Protein AF-A0A351JYH8-F1 (afdb_monomer)

Structure (mmCIF, N/CA/C/O backbone):
data_AF-A0A351JYH8-F1
#
_entry.id   AF-A0A351JYH8-F1
#
loop_
_atom_site.group_PDB
_atom_site.id
_atom_site.type_symbol
_atom_site.label_atom_id
_atom_site.label_alt_id
_atom_site.label_comp_id
_atom_site.label_asym_id
_atom_site.label_entity_id
_atom_site.label_seq_id
_atom_site.pdbx_PDB_ins_code
_atom_site.Cartn_x
_atom_site.Cartn_y
_atom_site.Cartn_z
_atom_site.occupancy
_atom_site.B_iso_or_equiv
_atom_site.auth_seq_id
_atom_site.auth_comp_id
_atom_site.auth_asym_id
_atom_site.auth_atom_id
_atom_site.pdbx_PDB_model_num
ATOM 1 N N . MET A 1 1 ? 0.830 8.292 -22.878 1.00 57.09 1 MET A N 1
ATOM 2 C CA . MET A 1 1 ? 1.146 7.586 -21.630 1.00 57.09 1 ME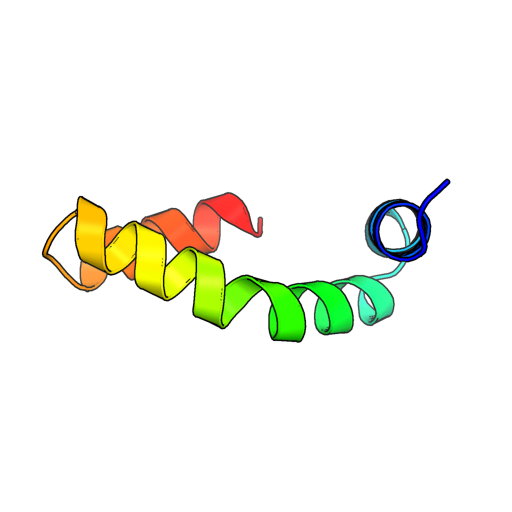T A CA 1
ATOM 3 C C . MET A 1 1 ? 1.715 8.613 -20.673 1.00 57.09 1 MET A C 1
ATOM 5 O O . MET A 1 1 ? 2.633 9.325 -21.070 1.00 57.09 1 MET A O 1
ATOM 9 N N . GLY A 1 2 ? 1.099 8.806 -19.511 1.00 76.38 2 GLY A N 1
ATOM 10 C CA . GLY A 1 2 ? 1.634 9.700 -18.479 1.00 76.38 2 GLY A CA 1
ATOM 11 C C . GLY A 1 2 ? 2.884 9.100 -17.829 1.00 76.38 2 GLY A C 1
ATOM 12 O O . GLY A 1 2 ? 3.052 7.885 -17.838 1.00 76.38 2 GLY A O 1
ATOM 13 N N . GLU A 1 3 ? 3.749 9.926 -17.239 1.00 73.81 3 GLU A N 1
ATOM 14 C CA . GLU A 1 3 ? 4.974 9.463 -16.554 1.00 73.81 3 GLU A CA 1
ATOM 15 C C . GLU A 1 3 ? 4.681 8.382 -15.493 1.00 73.81 3 GLU A C 1
ATOM 17 O O . GLU A 1 3 ? 5.410 7.398 -15.393 1.00 73.81 3 GLU A O 1
ATOM 22 N N . ASN A 1 4 ? 3.550 8.500 -14.785 1.00 73.69 4 ASN A N 1
ATOM 23 C CA . ASN A 1 4 ? 3.100 7.506 -13.805 1.00 73.69 4 ASN A CA 1
ATOM 24 C C . ASN A 1 4 ? 2.689 6.168 -14.439 1.00 73.69 4 ASN A C 1
ATOM 26 O O . ASN A 1 4 ? 2.932 5.122 -13.852 1.00 73.69 4 ASN A O 1
ATOM 30 N N . GLU A 1 5 ? 2.080 6.176 -15.630 1.00 77.19 5 GLU A N 1
ATOM 31 C CA . GLU A 1 5 ? 1.697 4.932 -16.321 1.00 77.19 5 GLU A CA 1
ATOM 32 C C . GLU A 1 5 ? 2.936 4.139 -16.749 1.00 77.19 5 GLU A C 1
ATOM 34 O O . GLU A 1 5 ? 2.945 2.917 -16.648 1.00 77.19 5 GLU A O 1
ATOM 39 N N . ILE A 1 6 ? 4.002 4.837 -17.152 1.00 79.81 6 ILE A 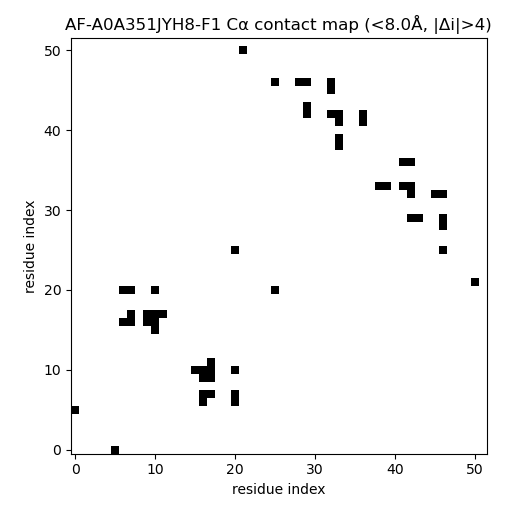N 1
ATOM 40 C CA . ILE A 1 6 ? 5.286 4.224 -17.517 1.00 79.81 6 ILE A CA 1
ATOM 41 C C . ILE A 1 6 ? 5.972 3.614 -16.285 1.00 79.81 6 ILE A C 1
ATOM 43 O O . ILE A 1 6 ? 6.588 2.556 -16.383 1.00 79.81 6 ILE A O 1
ATOM 47 N N . LEU A 1 7 ? 5.883 4.272 -15.125 1.00 77.81 7 LEU A N 1
ATOM 48 C CA . LEU A 1 7 ? 6.403 3.742 -13.860 1.00 77.81 7 LEU A CA 1
ATOM 49 C C . LEU A 1 7 ? 5.645 2.488 -13.411 1.00 77.81 7 LEU A C 1
ATOM 51 O O . LEU A 1 7 ? 6.277 1.516 -13.013 1.00 77.81 7 LEU A O 1
ATOM 55 N N . VAL A 1 8 ? 4.313 2.486 -13.531 1.00 81.75 8 VAL A N 1
ATOM 56 C CA . VAL A 1 8 ? 3.475 1.318 -13.214 1.00 81.75 8 VAL A CA 1
ATOM 57 C C . VAL A 1 8 ? 3.799 0.137 -14.123 1.00 81.75 8 VAL A C 1
ATOM 59 O O . VAL A 1 8 ? 3.970 -0.967 -13.622 1.00 81.75 8 VAL A O 1
ATOM 62 N N . GLU A 1 9 ? 3.934 0.359 -15.431 1.00 82.50 9 GLU A N 1
ATOM 63 C CA . GLU A 1 9 ? 4.298 -0.698 -16.382 1.00 82.50 9 GLU A CA 1
ATOM 64 C C . GLU A 1 9 ? 5.679 -1.292 -16.064 1.00 82.50 9 GLU A C 1
ATOM 66 O O . GLU A 1 9 ? 5.837 -2.506 -16.012 1.00 82.50 9 GLU A O 1
ATOM 71 N N . LYS A 1 10 ? 6.672 -0.452 -15.751 1.00 79.69 10 LYS A N 1
ATOM 72 C CA . LYS A 1 10 ? 8.015 -0.917 -15.366 1.00 79.69 10 LYS A CA 1
ATOM 73 C C . LYS A 1 10 ? 8.033 -1.678 -14.042 1.00 79.69 10 LYS A C 1
ATOM 75 O O . LYS A 1 10 ? 8.780 -2.642 -13.912 1.00 79.69 10 LYS A O 1
ATOM 80 N N . ALA A 1 11 ? 7.237 -1.251 -13.065 1.00 81.38 11 ALA A N 1
ATOM 81 C CA . ALA A 1 11 ? 7.183 -1.876 -11.746 1.00 81.38 11 ALA A CA 1
ATOM 82 C C . ALA A 1 11 ? 6.578 -3.285 -11.752 1.00 81.38 11 ALA A C 1
ATOM 84 O O . ALA A 1 11 ? 6.779 -4.020 -10.790 1.00 81.38 11 ALA A O 1
ATOM 85 N N . GLN A 1 12 ? 5.877 -3.680 -12.821 1.00 81.69 12 GLN A N 1
ATOM 86 C CA . GLN A 1 12 ? 5.374 -5.050 -12.969 1.00 81.69 12 GLN A CA 1
ATOM 87 C C . GLN A 1 12 ? 6.507 -6.072 -13.122 1.00 81.69 12 GLN A C 1
ATOM 89 O O . GLN A 1 12 ? 6.395 -7.180 -12.606 1.00 81.69 12 GLN A O 1
ATOM 94 N N . ASP A 1 13 ? 7.603 -5.683 -13.780 1.00 81.94 13 ASP A N 1
ATOM 95 C CA . ASP A 1 13 ? 8.728 -6.574 -14.089 1.00 81.94 13 ASP A CA 1
ATOM 96 C C . ASP A 1 13 ? 10.014 -6.226 -13.311 1.00 81.94 13 ASP A C 1
ATOM 98 O O . ASP A 1 13 ? 10.957 -7.020 -13.291 1.00 81.94 13 ASP A O 1
ATOM 102 N N . ALA A 1 14 ? 10.073 -5.051 -12.669 1.00 81.69 14 ALA A N 1
ATOM 103 C CA . ALA A 1 14 ? 11.243 -4.552 -11.943 1.00 81.69 14 ALA A CA 1
ATOM 104 C C . ALA A 1 14 ? 10.900 -4.177 -10.483 1.00 81.69 14 ALA A C 1
ATOM 106 O O . ALA A 1 14 ? 10.292 -3.125 -10.246 1.00 81.69 14 ALA A O 1
ATOM 107 N N . PRO A 1 15 ? 11.335 -4.975 -9.488 1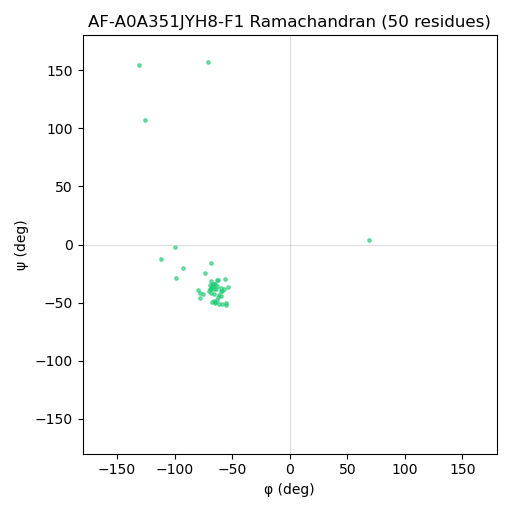.00 78.25 15 PRO A N 1
ATOM 108 C CA . PRO A 1 15 ? 11.123 -4.691 -8.066 1.00 78.25 15 PRO A CA 1
ATOM 109 C C . PRO A 1 15 ? 11.653 -3.322 -7.619 1.00 78.25 15 PRO A C 1
ATOM 111 O O . PRO A 1 15 ? 11.102 -2.700 -6.714 1.00 78.25 15 PRO A O 1
ATOM 114 N N . GLU A 1 16 ? 12.706 -2.815 -8.262 1.00 80.75 16 GLU A N 1
ATOM 115 C CA . GLU A 1 16 ? 13.277 -1.504 -7.956 1.00 80.75 16 GLU A CA 1
ATOM 116 C C . GLU A 1 16 ? 12.338 -0.359 -8.366 1.00 80.75 16 GLU A C 1
ATOM 118 O O . GLU A 1 16 ? 12.237 0.637 -7.653 1.00 80.75 16 GLU A O 1
ATOM 123 N N . ALA A 1 17 ? 11.599 -0.514 -9.470 1.00 81.19 17 ALA A N 1
ATOM 124 C CA . ALA A 1 17 ? 10.611 0.471 -9.911 1.00 81.19 17 ALA A CA 1
ATOM 125 C C . ALA A 1 17 ? 9.349 0.460 -9.029 1.00 81.19 17 ALA A C 1
ATOM 127 O O . ALA A 1 17 ? 8.664 1.477 -8.910 1.00 81.19 17 ALA A O 1
ATOM 128 N N . PHE A 1 18 ? 9.062 -0.661 -8.358 1.00 84.62 18 PHE A N 1
ATOM 129 C CA . PHE A 1 18 ? 7.989 -0.735 -7.370 1.00 84.62 18 PHE A CA 1
ATOM 130 C C . PHE A 1 18 ? 8.287 0.102 -6.118 1.00 84.62 18 PHE A C 1
ATOM 132 O O . PHE A 1 18 ? 7.378 0.740 -5.590 1.00 84.62 18 PHE A O 1
ATOM 139 N N . ALA A 1 19 ? 9.546 0.172 -5.672 1.00 87.44 19 ALA A N 1
ATOM 140 C CA . ALA A 1 19 ? 9.926 0.983 -4.510 1.00 87.44 19 ALA A CA 1
ATOM 141 C C . ALA A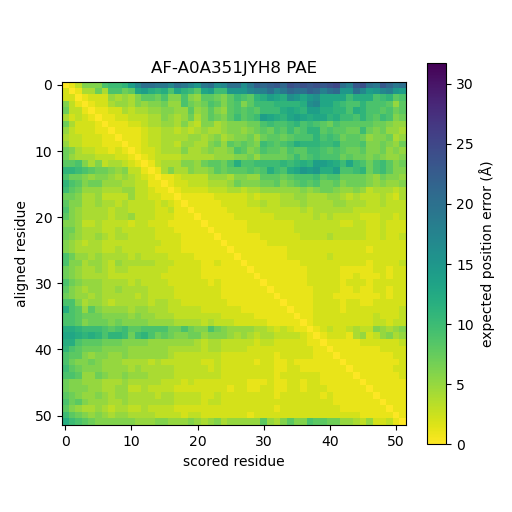 1 19 ? 9.592 2.476 -4.708 1.00 87.44 19 ALA A C 1
ATOM 143 O O . ALA A 1 19 ? 9.054 3.116 -3.805 1.00 87.44 19 ALA A O 1
ATOM 144 N N . GLU A 1 20 ? 9.814 3.011 -5.913 1.00 87.62 20 GLU A N 1
ATOM 145 C CA . GLU A 1 20 ? 9.461 4.399 -6.250 1.00 87.62 20 GLU A CA 1
ATOM 146 C C . GLU A 1 20 ? 7.943 4.646 -6.200 1.00 87.62 20 GLU A C 1
ATOM 148 O O . GLU A 1 20 ? 7.486 5.695 -5.734 1.00 87.62 20 GLU A O 1
ATOM 153 N N . LEU A 1 21 ? 7.139 3.671 -6.638 1.00 87.69 21 LEU A N 1
ATOM 154 C CA . LEU A 1 21 ? 5.680 3.739 -6.526 1.00 87.69 21 LEU A CA 1
ATOM 155 C C . LEU A 1 21 ? 5.227 3.648 -5.069 1.00 87.69 21 LEU A C 1
ATOM 157 O O . LEU A 1 21 ? 4.333 4.391 -4.655 1.00 87.69 21 LEU A O 1
ATOM 161 N N . TYR A 1 22 ? 5.844 2.761 -4.293 1.00 90.06 22 TYR A N 1
ATOM 162 C CA . TYR A 1 22 ? 5.544 2.595 -2.881 1.00 90.06 22 TYR A CA 1
ATOM 163 C C . TYR A 1 22 ? 5.768 3.909 -2.127 1.00 90.06 22 TYR A C 1
ATOM 165 O O . TYR A 1 22 ? 4.837 4.413 -1.501 1.00 90.06 22 TYR A O 1
ATOM 173 N N . ASP A 1 23 ? 6.931 4.543 -2.277 1.00 91.25 23 ASP A N 1
ATOM 174 C CA . ASP A 1 23 ? 7.246 5.813 -1.610 1.00 91.25 23 ASP A CA 1
ATOM 175 C C . ASP A 1 23 ? 6.267 6.943 -1.981 1.00 91.25 23 ASP A C 1
ATOM 177 O O . ASP A 1 23 ? 5.876 7.752 -1.130 1.00 91.25 23 ASP A O 1
ATOM 181 N N . LEU A 1 24 ? 5.820 6.991 -3.241 1.00 90.62 24 LEU A N 1
ATOM 182 C CA . LEU A 1 24 ? 4.904 8.024 -3.726 1.00 90.62 24 LEU A CA 1
ATOM 183 C C . LEU A 1 24 ? 3.457 7.817 -3.249 1.00 90.62 24 LEU A C 1
ATOM 185 O O . LEU A 1 24 ? 2.757 8.782 -2.904 1.00 90.62 24 LEU A O 1
ATOM 189 N N . TYR A 1 25 ? 2.975 6.575 -3.279 1.00 93.12 25 TYR A N 1
ATOM 190 C CA . TYR A 1 25 ? 1.562 6.265 -3.072 1.00 93.12 25 TYR A CA 1
ATOM 191 C C . TYR A 1 25 ? 1.244 5.803 -1.65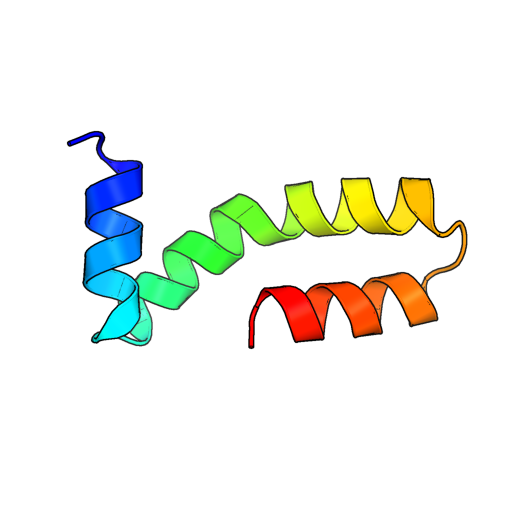1 1.00 93.12 25 TYR A C 1
ATOM 193 O O . TYR A 1 25 ? 0.142 6.100 -1.176 1.00 93.12 25 TYR A O 1
ATOM 201 N N . PHE A 1 26 ? 2.183 5.175 -0.938 1.00 94.81 26 PHE A N 1
ATOM 202 C CA . PHE A 1 26 ? 1.948 4.621 0.397 1.00 94.81 26 PHE A CA 1
ATOM 203 C C . PHE A 1 26 ? 1.398 5.660 1.384 1.00 94.81 26 PHE A C 1
ATOM 205 O O . PHE A 1 26 ? 0.311 5.430 1.916 1.00 94.81 26 PHE A O 1
ATOM 212 N N . PRO A 1 27 ? 1.997 6.857 1.574 1.00 95.75 27 PRO A N 1
ATOM 213 C CA . PRO A 1 27 ? 1.469 7.826 2.538 1.00 95.75 27 PRO A CA 1
ATOM 214 C C . PRO A 1 27 ? 0.052 8.312 2.197 1.00 95.75 27 PRO A C 1
ATOM 216 O O . PRO A 1 27 ? -0.733 8.655 3.084 1.00 95.75 27 PRO A O 1
ATOM 219 N N . ARG A 1 28 ? -0.294 8.360 0.903 1.00 95.62 28 ARG A N 1
ATOM 220 C CA . ARG A 1 28 ? -1.594 8.848 0.414 1.00 95.62 28 ARG A CA 1
ATOM 221 C C . ARG A 1 28 ? -2.675 7.787 0.596 1.00 95.62 28 ARG A C 1
ATOM 223 O O . ARG A 1 28 ? -3.758 8.113 1.083 1.00 95.62 28 ARG A O 1
ATOM 230 N N . ILE A 1 29 ? -2.364 6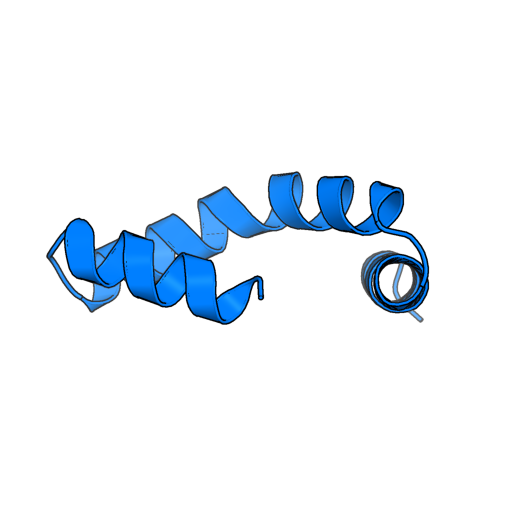.546 0.227 1.00 95.50 29 ILE A N 1
ATOM 231 C CA . ILE A 1 29 ? -3.257 5.394 0.369 1.00 95.50 29 ILE A CA 1
ATOM 232 C C . ILE A 1 29 ? -3.452 5.087 1.850 1.00 95.50 29 ILE A C 1
ATOM 234 O O . ILE A 1 29 ? -4.595 5.052 2.295 1.00 95.50 29 ILE A O 1
ATOM 238 N N . PHE A 1 30 ? -2.375 4.999 2.635 1.00 95.25 30 PHE A N 1
ATOM 239 C CA . PHE A 1 30 ? -2.451 4.765 4.076 1.00 95.25 30 PHE A CA 1
ATOM 240 C C . PHE A 1 30 ? -3.323 5.816 4.766 1.00 95.25 30 PHE A C 1
ATOM 242 O O . PHE A 1 30 ? -4.294 5.469 5.429 1.00 95.25 30 PHE A O 1
ATOM 249 N N . ARG A 1 31 ? -3.093 7.114 4.514 1.00 95.75 31 ARG A N 1
ATOM 250 C CA . ARG A 1 31 ? -3.928 8.181 5.094 1.00 95.75 31 ARG A CA 1
ATOM 251 C C . ARG A 1 31 ? -5.404 8.058 4.711 1.00 95.75 31 ARG A C 1
ATOM 253 O O . ARG A 1 31 ? -6.270 8.324 5.543 1.00 95.75 31 ARG A O 1
ATOM 260 N N . TYR A 1 32 ? -5.696 7.701 3.462 1.00 96.44 32 TYR A N 1
ATOM 261 C CA . TYR A 1 32 ? -7.068 7.499 3.006 1.00 96.44 32 TYR A CA 1
ATOM 262 C C . TYR A 1 32 ? -7.719 6.297 3.697 1.00 96.44 32 TYR A C 1
ATOM 264 O O . TYR A 1 32 ? -8.824 6.426 4.222 1.00 96.44 32 TYR A O 1
ATOM 272 N N . VAL A 1 33 ? -7.033 5.155 3.740 1.00 96.25 33 VAL A N 1
ATOM 273 C CA . VAL A 1 33 ? -7.541 3.922 4.348 1.00 96.25 33 VAL A CA 1
ATOM 274 C C . VAL A 1 33 ? -7.730 4.108 5.852 1.00 96.25 33 VAL A C 1
ATOM 276 O O . VAL A 1 33 ? -8.837 3.882 6.335 1.00 96.25 33 VAL A O 1
ATOM 279 N N . SER A 1 34 ? -6.732 4.627 6.577 1.00 96.00 34 SER A N 1
ATOM 280 C CA 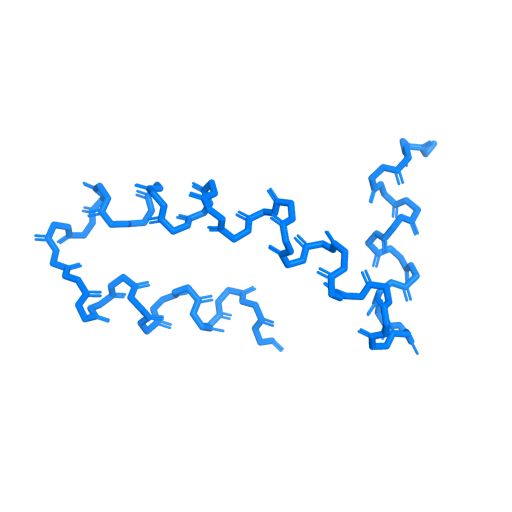. SER A 1 34 ? -6.838 4.898 8.019 1.00 96.00 34 SER A CA 1
ATOM 281 C C . SER A 1 34 ? -8.001 5.832 8.349 1.00 96.00 34 SER A C 1
ATOM 283 O O . SER A 1 34 ? -8.708 5.617 9.332 1.00 96.00 34 SER A O 1
ATOM 285 N N . TRP A 1 35 ? -8.251 6.845 7.511 1.00 96.12 35 TRP A N 1
ATOM 286 C CA . TRP A 1 35 ? -9.410 7.724 7.677 1.00 96.12 35 TRP A CA 1
ATOM 287 C C . TRP A 1 35 ? -10.746 6.993 7.469 1.00 96.12 35 TRP A C 1
ATOM 289 O O . TRP A 1 35 ? -11.729 7.318 8.132 1.00 96.12 35 TRP A O 1
ATOM 299 N N . ARG A 1 36 ? -10.801 6.010 6.562 1.00 96.44 36 ARG A N 1
ATOM 300 C CA . ARG A 1 36 ? -12.023 5.261 6.227 1.00 96.44 36 ARG A CA 1
ATOM 301 C C . ARG A 1 36 ? -12.376 4.193 7.254 1.00 96.44 36 ARG A C 1
ATOM 303 O O . ARG A 1 36 ? -13.556 4.033 7.549 1.00 96.44 36 ARG A O 1
ATOM 310 N N . VAL A 1 37 ? -11.386 3.454 7.748 1.00 95.94 37 VAL A N 1
ATOM 311 C CA . VAL A 1 37 ? -11.621 2.303 8.638 1.00 95.94 37 VAL A CA 1
ATOM 312 C C . VAL A 1 37 ? -11.582 2.682 10.116 1.00 95.94 37 VAL A C 1
ATOM 314 O O . VAL A 1 37 ? -12.151 1.983 10.946 1.00 95.94 37 VAL A O 1
ATOM 317 N N . GLY A 1 38 ? -10.965 3.818 10.457 1.00 91.38 38 GLY A N 1
ATOM 318 C CA . GLY A 1 38 ? -10.991 4.369 11.813 1.00 91.38 38 GLY A CA 1
ATOM 319 C C . GLY A 1 38 ? -10.217 3.556 12.855 1.00 91.38 3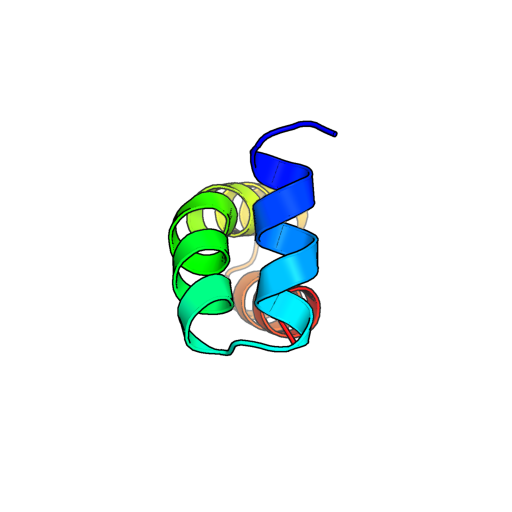8 GLY A C 1
ATOM 320 O O . GLY A 1 38 ? -10.227 3.928 14.027 1.00 91.38 38 GLY A O 1
ATOM 321 N N . ASN A 1 39 ? -9.526 2.488 12.452 1.00 93.19 39 ASN A N 1
ATOM 322 C CA . ASN A 1 39 ? -8.556 1.779 13.275 1.00 93.19 39 ASN A CA 1
ATOM 323 C C . ASN A 1 39 ? -7.246 1.564 12.500 1.00 93.19 39 ASN A C 1
ATOM 325 O O . ASN A 1 39 ? -7.219 1.583 11.271 1.00 93.19 39 ASN A O 1
ATOM 329 N N . GLN A 1 40 ? -6.146 1.429 13.234 1.00 91.69 40 GLN A N 1
ATOM 330 C CA . GLN A 1 40 ? -4.818 1.358 12.637 1.00 91.69 40 GLN A CA 1
ATOM 331 C C . GLN A 1 40 ? -4.499 -0.031 12.070 1.00 91.69 40 GLN A C 1
ATOM 333 O O . GLN A 1 40 ? -3.923 -0.111 10.993 1.00 91.69 40 GLN A O 1
ATOM 338 N N . THR A 1 41 ? -4.901 -1.101 12.755 1.00 95.75 41 THR A N 1
ATOM 339 C CA . THR A 1 41 ? -4.585 -2.483 12.365 1.00 95.75 41 THR A CA 1
ATOM 340 C C . THR A 1 41 ? -5.229 -2.871 11.036 1.00 95.75 41 THR A C 1
ATOM 342 O O . THR A 1 41 ? -4.524 -3.271 10.121 1.00 95.75 41 THR A O 1
ATOM 345 N N . ASP A 1 42 ? -6.531 -2.636 10.863 1.00 95.38 42 ASP A N 1
ATOM 346 C CA . ASP A 1 42 ? -7.217 -2.893 9.594 1.00 95.38 42 ASP A CA 1
ATOM 347 C C . ASP A 1 42 ? -6.659 -2.004 8.477 1.00 95.38 42 ASP A C 1
ATOM 349 O O . ASP A 1 42 ? -6.668 -2.388 7.312 1.00 95.38 42 ASP A O 1
ATOM 353 N N . ALA A 1 43 ? -6.176 -0.800 8.807 1.00 96.12 43 ALA A N 1
ATOM 354 C CA . ALA A 1 43 ? -5.547 0.063 7.817 1.00 96.12 43 ALA A CA 1
ATOM 355 C C . ALA A 1 43 ? -4.193 -0.483 7.356 1.00 96.12 43 ALA A C 1
ATOM 357 O O . ALA A 1 43 ? -3.896 -0.410 6.168 1.00 96.12 43 ALA A O 1
ATOM 358 N N . GLU A 1 44 ? -3.389 -1.021 8.271 1.00 94.75 44 GLU A N 1
ATOM 359 C CA . GLU A 1 44 ? -2.120 -1.680 7.959 1.00 94.75 44 GLU A CA 1
ATOM 360 C C . GLU A 1 44 ? -2.350 -2.926 7.091 1.00 94.75 44 GLU A C 1
ATOM 362 O O . GLU A 1 44 ? -1.729 -3.038 6.031 1.00 94.75 44 GLU A O 1
ATOM 367 N N . ASP A 1 45 ? -3.305 -3.781 7.465 1.00 96.31 45 ASP A N 1
ATOM 368 C CA . ASP A 1 45 ? -3.650 -4.997 6.717 1.00 96.31 45 ASP A CA 1
ATOM 369 C C . ASP A 1 45 ? -4.138 -4.667 5.296 1.00 96.31 45 ASP A C 1
ATOM 371 O O . ASP A 1 45 ? -3.591 -5.154 4.306 1.00 96.31 45 ASP A O 1
ATOM 375 N N . LEU A 1 46 ? -5.111 -3.759 5.169 1.00 96.06 46 LEU A N 1
ATOM 376 C CA . LEU A 1 46 ? -5.659 -3.366 3.866 1.00 96.06 46 LEU A CA 1
ATOM 377 C C . LEU A 1 46 ? -4.620 -2.695 2.967 1.00 96.06 46 LEU A C 1
ATOM 379 O O . LEU A 1 46 ? -4.658 -2.857 1.749 1.00 96.06 46 LEU A O 1
ATOM 383 N N . VAL A 1 47 ? -3.713 -1.903 3.537 1.00 95.19 47 VAL A N 1
ATOM 384 C CA . VAL A 1 47 ? -2.651 -1.263 2.755 1.00 95.19 47 VAL A CA 1
ATOM 385 C C . VAL A 1 47 ? -1.652 -2.307 2.263 1.00 95.19 47 VAL A C 1
ATOM 387 O O . VAL A 1 47 ? -1.240 -2.221 1.110 1.00 95.19 47 VAL A O 1
ATOM 390 N N . SER A 1 48 ? -1.320 -3.316 3.072 1.00 93.56 48 SER A N 1
ATOM 391 C CA . SER A 1 48 ? -0.493 -4.443 2.629 1.00 93.56 48 SER A CA 1
ATOM 392 C C . SER A 1 48 ? -1.136 -5.191 1.456 1.00 93.56 48 SER A C 1
ATOM 394 O O . SER A 1 48 ? -0.455 -5.462 0.469 1.00 93.56 48 SER A O 1
ATOM 396 N N . ASP A 1 49 ? -2.443 -5.455 1.515 1.00 94.50 49 ASP A N 1
ATOM 397 C CA . ASP A 1 49 ? -3.182 -6.122 0.434 1.00 94.50 49 ASP A CA 1
ATOM 398 C C . ASP A 1 49 ? -3.227 -5.290 -0.860 1.00 94.50 49 ASP A C 1
ATOM 400 O O . ASP A 1 49 ? -3.200 -5.844 -1.954 1.00 94.50 49 ASP A O 1
ATOM 404 N N . ILE A 1 50 ? -3.277 -3.956 -0.762 1.00 92.50 50 ILE A N 1
ATOM 405 C CA . ILE A 1 50 ? -3.275 -3.053 -1.930 1.00 92.50 50 ILE A CA 1
ATOM 406 C C . ILE A 1 50 ? -1.929 -3.068 -2.672 1.00 92.50 50 ILE A C 1
ATOM 408 O O . ILE A 1 50 ? -1.901 -2.842 -3.882 1.00 92.50 50 ILE A O 1
ATOM 412 N N . PHE A 1 51 ? -0.826 -3.276 -1.951 1.00 89.12 51 PHE A N 1
ATOM 413 C CA . PHE A 1 51 ? 0.536 -3.249 -2.496 1.00 89.12 51 PHE A CA 1
ATOM 414 C C . PHE A 1 51 ? 1.118 -4.645 -2.788 1.00 89.12 51 PHE A C 1
ATOM 416 O O . PHE A 1 51 ? 2.243 -4.719 -3.278 1.00 89.12 51 PHE A O 1
ATOM 423 N N . SER A 1 52 ? 0.388 -5.722 -2.486 1.00 85.38 52 SER A N 1
ATOM 424 C CA . SER A 1 52 ? 0.781 -7.110 -2.789 1.00 85.38 52 SER A CA 1
ATOM 425 C C . SER A 1 52 ? 0.512 -7.481 -4.245 1.00 85.38 52 SER A C 1
ATOM 427 O O . SER A 1 52 ? 1.318 -8.264 -4.795 1.00 85.38 52 SER A O 1
#

Mean predicted aligned error: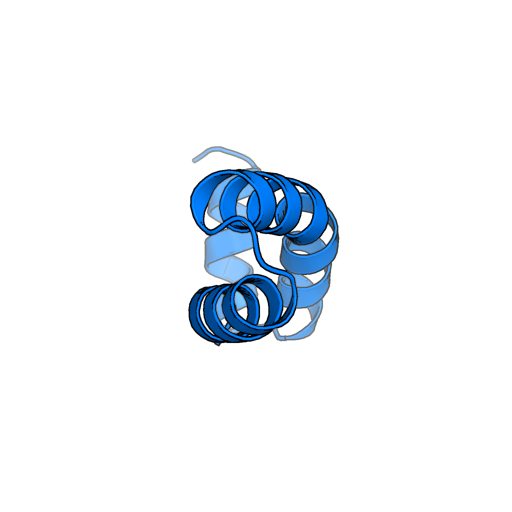 4.44 Å

Foldseek 3Di:
DDPVVVLVVCVVPDVVSLVVVCVVCVVVQLVVQCVVVVDNPVSVVVSVVVSD

Radius of gyration: 12.44 Å; Cα contacts (8 Å, |Δi|>4): 29; chains: 1; bounding box: 25×17×35 Å

Sequence (52 aa):
MGENEILVEKAQDAPEAFAELYDLYFPRIFRYVSWRVGNQTDAEDLVSDIFS

Secondary structure (DSSP, 8-state):
--HHHHHHHHHHH-HHHHHHHHHHHHHHHHHHHHHHH-SHHHHHHHHHHHH-

Solvent-accessible surface area (backbone atoms only — not comparable to full-atom values): 3037 Å² total; per-residue (Å²): 132,54,77,65,56,54,44,55,61,47,26,76,82,30,75,72,45,36,51,59,50,45,70,70,42,45,68,57,51,42,54,52,42,32,67,73,67,74,40,67,66,66,24,53,52,53,47,51,64,74,76,106

pLDDT: mean 88.27, std 8.36, range [57.09, 96.44]

Nearest PDB structures (foldseek):
  5wur-assembly2_B  TM=8.411E-01  e=1.595E-01  Bacillus subtilis subsp. subtilis str. 168
  5wuq-assembly1_A  TM=8.631E-01  e=2.373E-01  Bacillus subtilis subsp. subtilis str. 168
  8z6g-assembly1_B  TM=7.975E-01  e=4.600E-01  Pseudomonas aeruginosa
  4nqw-assembly1_A  TM=9.379E-01  e=9.531E-01  Mycobacterium tuberculosis
  5wur-assembly1_A  TM=8.647E-01  e=5.995E-01  Bacillus subtilis subsp. subtilis str. 168